Protein AF-X1QQW4-F1 (afdb_monomer)

Nearest PDB structures (foldseek):
  2z1m-assembly1_C  TM=9.384E-01  e=1.663E-09  Aquifex aeolicus VF5
  2z1m-assembly1_B  TM=9.283E-01  e=2.573E-09  Aquifex aeolicus VF5
  2z95-assembly1_B  TM=9.427E-01  e=1.301E-08  Aquifex aeolicus VF5
  2hun-assembly1_A  TM=9.140E-01  e=8.408E-09  Pyrococcus horikoshii OT3
  2hun-assembly1_B  TM=9.012E-01  e=3.313E-08  Pyrococcus horikoshii OT3

Structure (mmCIF, N/CA/C/O backbone):
data_AF-X1QQW4-F1
#
_entry.id   AF-X1QQW4-F1
#
loop_
_atom_site.group_PDB
_atom_site.id
_atom_site.type_symbol
_atom_site.label_atom_id
_atom_site.label_alt_id
_atom_site.label_comp_id
_atom_site.label_asym_id
_atom_site.label_entity_id
_atom_site.label_seq_id
_atom_site.pdbx_PDB_ins_code
_atom_site.Cartn_x
_atom_site.Cartn_y
_atom_site.Cartn_z
_atom_site.occupancy
_atom_site.B_iso_or_equiv
_atom_site.auth_seq_id
_atom_site.auth_comp_id
_atom_site.auth_asym_id
_atom_site.auth_atom_id
_atom_site.pdbx_PDB_model_num
ATOM 1 N N . PHE A 1 1 ? -6.908 -2.905 -14.003 1.00 66.56 1 PHE A N 1
ATOM 2 C CA . PHE A 1 1 ? -6.679 -4.347 -13.756 1.00 66.56 1 PHE A CA 1
ATOM 3 C C . PHE A 1 1 ? -7.678 -4.829 -12.715 1.00 66.56 1 PHE A C 1
ATOM 5 O O . PHE A 1 1 ? -8.261 -3.994 -12.039 1.00 66.56 1 PHE A O 1
ATOM 12 N N . GLY A 1 2 ? -7.897 -6.144 -12.629 1.00 76.25 2 GLY A N 1
ATOM 13 C CA . GLY A 1 2 ? -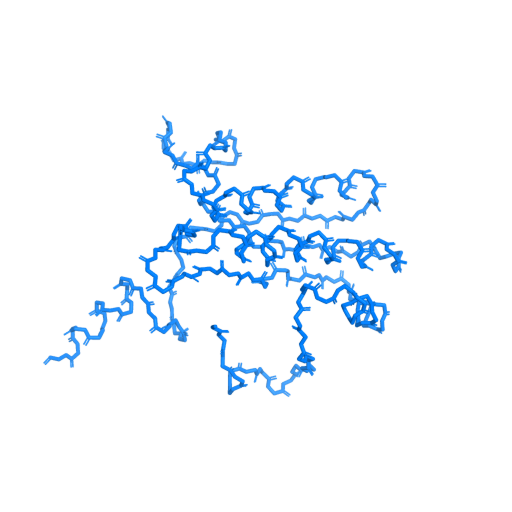9.049 -6.744 -11.946 1.00 76.25 2 GLY A CA 1
ATOM 14 C C . GLY A 1 2 ? -10.246 -6.863 -12.895 1.00 76.25 2 GLY A C 1
ATOM 15 O O . GLY A 1 2 ? -10.485 -5.973 -13.706 1.00 76.25 2 GLY A O 1
ATOM 16 N N . LYS A 1 3 ? -10.967 -7.985 -12.842 1.00 87.75 3 LYS A N 1
ATOM 17 C CA . LYS A 1 3 ? -12.238 -8.158 -13.556 1.00 87.75 3 LYS A CA 1
ATOM 18 C C . LYS A 1 3 ? -13.315 -8.516 -12.545 1.00 87.75 3 LYS A C 1
ATOM 20 O O . LYS A 1 3 ? -13.067 -9.375 -11.700 1.00 87.75 3 LYS A O 1
ATOM 25 N N . ARG A 1 4 ? -14.500 -7.916 -12.674 1.00 91.62 4 ARG A N 1
ATOM 26 C CA . ARG A 1 4 ? -15.636 -8.160 -11.771 1.00 91.62 4 ARG A CA 1
ATOM 27 C C . ARG A 1 4 ? -16.026 -9.641 -11.705 1.00 91.62 4 ARG A C 1
ATOM 29 O O . ARG A 1 4 ? -16.325 -10.139 -10.631 1.00 91.62 4 ARG A O 1
ATOM 36 N N . GLU A 1 5 ? -15.907 -10.363 -12.820 1.00 93.31 5 GLU A N 1
ATOM 37 C CA . GLU A 1 5 ? -16.151 -11.815 -12.905 1.00 93.31 5 GLU A CA 1
ATOM 38 C C . GLU A 1 5 ? -15.242 -12.668 -11.997 1.00 93.31 5 GLU A C 1
ATOM 40 O O . GLU A 1 5 ? -15.591 -13.798 -11.672 1.00 93.31 5 GLU A O 1
ATOM 45 N N . ASN A 1 6 ? -14.087 -12.141 -11.568 1.00 93.12 6 ASN A N 1
ATOM 46 C CA . ASN A 1 6 ? -13.149 -12.852 -10.694 1.00 93.12 6 ASN A CA 1
ATOM 47 C C . ASN A 1 6 ? -13.423 -12.637 -9.196 1.00 93.12 6 ASN A C 1
ATOM 49 O O . ASN A 1 6 ? -12.728 -13.238 -8.373 1.00 93.12 6 ASN A O 1
ATOM 53 N N . VAL A 1 7 ? -14.383 -11.781 -8.826 1.00 94.44 7 VAL A N 1
ATOM 54 C CA . VAL A 1 7 ? -14.757 -11.582 -7.420 1.00 94.44 7 VAL A CA 1
ATOM 55 C C . VAL A 1 7 ? -15.368 -12.877 -6.887 1.00 94.44 7 VAL A C 1
ATOM 57 O O . VAL A 1 7 ? -16.257 -13.467 -7.501 1.00 94.44 7 VAL A O 1
ATOM 60 N N . ASN A 1 8 ? -14.865 -13.356 -5.748 1.00 95.62 8 ASN A N 1
ATOM 61 C CA . ASN A 1 8 ? -15.388 -14.569 -5.131 1.00 95.62 8 ASN A CA 1
ATOM 62 C C . ASN A 1 8 ? -16.844 -14.338 -4.706 1.00 95.62 8 ASN A C 1
ATOM 64 O O . ASN A 1 8 ? -17.123 -13.369 -4.011 1.00 95.62 8 ASN A O 1
ATOM 68 N N . LYS A 1 9 ? -17.756 -15.251 -5.057 1.00 96.31 9 LYS A N 1
ATOM 69 C CA . LYS A 1 9 ? -19.184 -15.144 -4.703 1.00 96.31 9 LYS A CA 1
ATOM 70 C C . LYS A 1 9 ? -19.452 -15.093 -3.191 1.00 96.31 9 LYS A C 1
ATOM 72 O O . LYS A 1 9 ? -20.534 -14.693 -2.793 1.00 96.31 9 LYS A O 1
ATOM 77 N N . ARG A 1 10 ? -18.492 -15.523 -2.365 1.00 96.81 10 ARG A N 1
ATOM 78 C CA . ARG A 1 10 ? -18.559 -15.457 -0.895 1.00 96.81 10 ARG A CA 1
ATOM 79 C C . ARG A 1 10 ? -18.044 -14.137 -0.312 1.00 96.81 10 ARG A C 1
ATOM 81 O O . ARG A 1 10 ? -18.037 -13.999 0.903 1.00 96.81 10 ARG A O 1
ATOM 88 N N . ALA A 1 11 ? -17.524 -13.229 -1.135 1.00 96.19 11 ALA A N 1
ATOM 89 C CA . ALA A 1 11 ? -17.002 -11.949 -0.675 1.00 96.19 11 ALA A CA 1
ATOM 90 C C . ALA A 1 11 ? -18.070 -10.860 -0.798 1.00 96.19 11 ALA A C 1
ATOM 92 O O . ALA A 1 11 ? -18.692 -10.720 -1.852 1.00 96.19 11 ALA A O 1
ATOM 93 N N . ASP A 1 12 ? -18.202 -10.042 0.243 1.00 95.69 12 ASP A N 1
ATOM 94 C CA . ASP A 1 12 ? -18.932 -8.784 0.149 1.00 95.69 12 ASP A CA 1
ATOM 95 C C . ASP A 1 12 ? -18.111 -7.797 -0.683 1.00 95.69 12 ASP A C 1
ATOM 97 O O . ASP A 1 12 ? -16.973 -7.458 -0.348 1.00 95.69 12 ASP A O 1
ATOM 101 N N . PHE A 1 13 ? -18.675 -7.357 -1.806 1.00 95.88 13 PHE A N 1
ATOM 102 C CA . PHE A 1 13 ? -17.992 -6.468 -2.737 1.00 95.88 13 PHE A CA 1
ATOM 103 C C . PHE A 1 13 ? -18.432 -5.020 -2.540 1.00 95.88 13 PHE A C 1
ATOM 105 O O . PHE A 1 13 ? -19.620 -4.704 -2.604 1.00 95.88 13 PHE A O 1
ATOM 112 N N . VAL A 1 14 ? -17.454 -4.133 -2.367 1.00 95.62 14 VAL A N 1
ATOM 113 C CA . VAL A 1 14 ? -17.655 -2.684 -2.331 1.00 95.62 14 VAL A CA 1
ATOM 114 C C . VAL A 1 14 ? -16.812 -2.061 -3.436 1.00 95.62 14 VAL A C 1
ATOM 116 O O . VAL A 1 14 ? -15.589 -2.181 -3.433 1.00 95.62 14 VAL A O 1
ATOM 119 N N . GLU A 1 15 ? -17.471 -1.407 -4.389 1.00 95.69 15 GLU A N 1
ATOM 120 C CA . GLU A 1 15 ? -16.804 -0.668 -5.460 1.00 95.69 15 GLU A CA 1
ATOM 121 C C . GLU A 1 15 ? -16.395 0.716 -4.948 1.00 95.69 15 GLU A C 1
ATOM 123 O O . GLU A 1 15 ? -17.244 1.533 -4.596 1.00 95.69 15 GLU A O 1
ATOM 128 N N . LEU A 1 16 ? -15.086 0.952 -4.852 1.00 95.50 16 LEU A N 1
ATOM 129 C CA . LEU A 1 16 ? -14.520 2.151 -4.243 1.00 95.50 16 LEU A CA 1
ATOM 130 C C . LEU A 1 16 ? -13.121 2.439 -4.807 1.00 95.50 16 LEU A C 1
ATOM 132 O O . LEU A 1 16 ? -12.319 1.522 -4.987 1.00 95.50 16 LEU A O 1
ATOM 136 N N . ASP A 1 17 ? -12.809 3.720 -5.011 1.00 95.88 17 ASP A N 1
ATOM 137 C CA 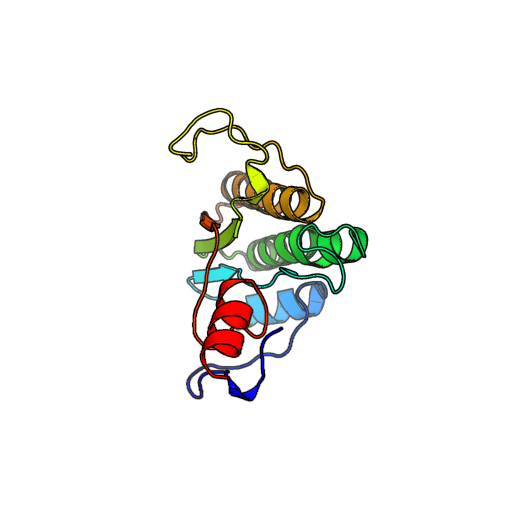. ASP A 1 17 ? -11.446 4.202 -5.258 1.00 95.88 17 ASP A CA 1
ATOM 138 C C . ASP A 1 17 ? -10.786 4.615 -3.930 1.00 95.88 17 ASP A C 1
ATOM 140 O O . ASP A 1 17 ? -11.321 5.450 -3.199 1.00 95.88 17 ASP A O 1
ATOM 144 N N . ILE A 1 18 ? -9.604 4.068 -3.629 1.00 96.69 18 ILE A N 1
ATOM 145 C CA . ILE A 1 18 ? -8.829 4.372 -2.411 1.00 96.69 18 ILE A CA 1
ATOM 146 C C . ILE A 1 18 ? -8.372 5.838 -2.327 1.00 96.69 18 ILE A C 1
ATOM 148 O O . ILE A 1 18 ? -8.001 6.313 -1.253 1.00 96.69 18 ILE A O 1
ATOM 152 N N . LYS A 1 19 ? -8.423 6.587 -3.435 1.00 96.50 19 LYS A N 1
ATOM 153 C CA . LYS A 1 19 ? -8.201 8.040 -3.439 1.00 96.50 19 LYS A CA 1
ATOM 154 C C . LYS A 1 19 ? -9.360 8.811 -2.802 1.00 96.50 19 LYS A C 1
ATOM 156 O O . LYS A 1 19 ? -9.149 9.915 -2.306 1.00 96.50 19 LYS A O 1
ATOM 161 N N . ASN A 1 20 ? -10.573 8.253 -2.792 1.00 97.75 20 ASN A N 1
ATOM 162 C CA . ASN A 1 20 ? -11.728 8.877 -2.155 1.00 97.75 20 ASN A CA 1
ATOM 163 C C . ASN A 1 20 ? -11.718 8.594 -0.648 1.00 97.75 20 ASN A C 1
ATOM 165 O O . ASN A 1 20 ? -12.321 7.631 -0.170 1.00 97.75 20 ASN A O 1
ATOM 169 N N . TYR A 1 21 ? -11.035 9.464 0.096 1.00 98.12 21 TYR A N 1
ATOM 170 C CA . TYR A 1 21 ? -10.879 9.327 1.541 1.00 98.12 21 TYR A CA 1
ATOM 171 C C . TYR A 1 21 ? -12.215 9.239 2.292 1.00 98.12 21 TYR A C 1
ATOM 173 O O . TYR A 1 21 ? -12.380 8.367 3.140 1.00 98.12 21 TYR A O 1
ATOM 181 N N . GLY A 1 22 ? -13.189 10.095 1.964 1.00 98.00 22 GLY A N 1
ATOM 182 C CA . GLY A 1 22 ? -14.477 10.124 2.664 1.00 98.00 22 GLY A CA 1
ATOM 183 C C . GLY A 1 22 ? -15.245 8.809 2.526 1.00 98.00 22 GLY A C 1
ATOM 184 O O . GLY A 1 22 ? -15.720 8.250 3.515 1.00 98.00 22 GLY A O 1
ATOM 185 N N . ALA A 1 23 ? -15.312 8.267 1.309 1.00 97.56 23 ALA A N 1
ATOM 186 C CA . ALA A 1 23 ? -15.971 6.989 1.073 1.00 97.56 23 ALA A CA 1
ATOM 187 C C . ALA A 1 23 ? -15.185 5.809 1.682 1.00 97.56 23 ALA A C 1
ATOM 189 O O . ALA A 1 23 ? -15.794 4.909 2.264 1.00 97.56 23 ALA A O 1
ATOM 190 N N . LEU A 1 24 ? -13.848 5.843 1.637 1.00 97.94 24 LEU A N 1
ATOM 191 C CA . LEU A 1 24 ? -12.998 4.843 2.289 1.00 97.94 24 LEU A CA 1
ATOM 192 C C . LEU A 1 24 ? -13.177 4.828 3.808 1.00 97.94 24 LEU A C 1
ATOM 194 O O . LEU A 1 24 ? -13.391 3.762 4.379 1.00 97.94 24 LEU A O 1
ATOM 198 N N . LYS A 1 25 ? -13.161 5.998 4.450 1.00 98.00 25 LYS A N 1
ATOM 199 C CA . LYS A 1 25 ? -13.392 6.158 5.889 1.00 98.00 25 LYS A CA 1
ATOM 200 C C . LYS A 1 25 ? -14.722 5.543 6.320 1.00 98.00 25 LYS A C 1
ATOM 202 O O . LYS A 1 25 ? -14.756 4.774 7.280 1.00 98.00 25 LYS A O 1
ATOM 207 N N . ASN A 1 26 ? -15.794 5.806 5.573 1.00 97.81 26 ASN A N 1
ATOM 208 C CA . ASN A 1 26 ? -17.112 5.232 5.851 1.00 97.81 26 ASN A CA 1
ATOM 209 C C . ASN A 1 26 ? -17.102 3.699 5.770 1.00 97.81 26 ASN A C 1
ATOM 211 O O . ASN A 1 26 ? -17.665 3.025 6.634 1.00 97.81 26 ASN A O 1
ATOM 215 N N . VAL A 1 27 ? -16.444 3.131 4.755 1.00 97.56 27 VAL A N 1
ATOM 216 C CA . VAL A 1 27 ? -16.346 1.674 4.590 1.00 97.56 27 VAL A CA 1
ATOM 217 C C . VAL A 1 27 ? -15.507 1.048 5.701 1.00 97.56 27 VAL A C 1
ATOM 219 O O . VAL A 1 27 ? -15.949 0.068 6.296 1.00 97.56 27 VAL A O 1
ATOM 222 N N . VAL A 1 28 ? -14.337 1.612 6.008 1.00 97.81 28 VAL A N 1
ATOM 223 C CA . VAL A 1 28 ? -13.434 1.107 7.054 1.00 97.81 28 VAL A CA 1
ATOM 224 C C . VAL A 1 28 ? -14.116 1.127 8.420 1.00 97.81 28 VAL A C 1
ATOM 226 O O . VAL A 1 28 ? -14.097 0.112 9.113 1.00 97.81 28 VAL A O 1
ATOM 229 N N . SER A 1 29 ? -14.782 2.229 8.775 1.00 96.88 29 SER A N 1
ATOM 230 C CA . SER A 1 29 ? -15.520 2.347 10.039 1.00 96.88 29 SER A CA 1
ATOM 231 C C . SER A 1 29 ? -16.678 1.348 10.127 1.00 96.88 29 SER A C 1
ATOM 233 O O . SER A 1 29 ? -16.823 0.665 11.138 1.00 96.88 29 SER A O 1
ATOM 235 N N . ARG A 1 30 ? -17.462 1.196 9.049 1.00 97.38 30 ARG A N 1
ATOM 236 C CA . ARG A 1 30 ? -18.594 0.257 9.006 1.00 97.38 30 ARG A CA 1
ATOM 237 C C . ARG A 1 30 ? -18.155 -1.206 9.084 1.00 97.38 30 ARG A C 1
ATOM 239 O O . ARG A 1 30 ? -18.813 -1.999 9.745 1.00 97.38 30 ARG A O 1
ATOM 246 N N . VAL A 1 31 ? -17.100 -1.577 8.357 1.00 97.25 31 VAL A N 1
ATOM 247 C CA . VAL A 1 31 ? -16.630 -2.970 8.274 1.00 97.25 31 VAL A CA 1
ATOM 248 C C . VAL A 1 31 ? -15.829 -3.361 9.515 1.00 97.25 31 VAL A C 1
ATOM 250 O O . VAL A 1 31 ? -15.902 -4.514 9.928 1.00 97.25 31 VAL A O 1
ATOM 253 N N . SER A 1 32 ? -15.075 -2.424 10.105 1.00 96.81 32 SER A N 1
ATOM 254 C CA . SER A 1 32 ? -14.206 -2.655 11.268 1.00 96.81 32 SER A CA 1
ATOM 255 C C . SER A 1 32 ? -13.363 -3.942 11.133 1.00 96.81 32 SER A C 1
ATOM 257 O O . SER A 1 32 ? -13.481 -4.880 11.930 1.00 96.81 32 SER A O 1
ATOM 259 N N . PRO A 1 33 ? -12.557 -4.064 10.057 1.00 96.94 33 PRO A N 1
ATOM 260 C CA . PRO A 1 33 ? -11.877 -5.315 9.733 1.00 96.94 33 PRO A CA 1
ATOM 261 C C . PRO A 1 33 ? -10.842 -5.676 10.799 1.00 96.94 33 PRO A C 1
ATOM 263 O O . PRO A 1 33 ? -10.133 -4.805 11.281 1.00 96.94 33 PRO A O 1
ATOM 266 N N . LYS A 1 34 ? -10.665 -6.965 11.114 1.00 97.12 34 LYS A N 1
ATOM 267 C CA . LYS A 1 34 ? -9.587 -7.427 12.019 1.00 97.12 34 LYS A CA 1
ATOM 268 C C . LYS A 1 34 ? -8.202 -7.427 11.360 1.00 97.12 34 LYS A C 1
ATOM 270 O O . LYS A 1 34 ? -7.191 -7.263 12.038 1.00 97.12 34 LYS A O 1
ATOM 275 N N . VAL A 1 35 ? -8.165 -7.620 10.042 1.00 98.19 35 VAL A N 1
ATOM 276 C CA . VAL A 1 35 ? -6.955 -7.646 9.210 1.00 98.19 35 VAL A CA 1
ATOM 277 C C . VAL A 1 35 ? -7.261 -6.932 7.898 1.00 98.19 35 VAL A C 1
ATOM 279 O O . VAL A 1 35 ? -8.341 -7.114 7.336 1.00 98.19 35 VAL A O 1
ATOM 282 N N . VAL A 1 36 ? -6.311 -6.147 7.399 1.00 98.38 36 VAL A N 1
ATOM 283 C CA . VAL A 1 36 ? -6.417 -5.420 6.131 1.00 98.38 36 VAL A CA 1
ATOM 284 C C . VAL A 1 36 ? -5.335 -5.912 5.179 1.00 98.38 36 VAL A C 1
ATOM 286 O O . VAL A 1 36 ? -4.150 -5.743 5.440 1.00 98.38 36 VAL A O 1
ATOM 289 N N . TYR A 1 37 ? -5.733 -6.489 4.047 1.00 98.44 37 TYR A N 1
ATOM 290 C CA . TYR A 1 37 ? -4.817 -6.798 2.947 1.00 98.44 37 TYR A CA 1
ATOM 291 C C . TYR A 1 37 ? -4.820 -5.631 1.961 1.00 98.44 37 TYR A C 1
ATOM 293 O O . TYR A 1 37 ? -5.715 -5.518 1.121 1.00 98.44 37 TYR A O 1
ATOM 301 N N . HIS A 1 38 ? -3.830 -4.744 2.064 1.00 97.94 38 HIS A N 1
ATOM 302 C CA . HIS A 1 38 ? -3.727 -3.573 1.195 1.00 97.94 38 HIS A CA 1
ATOM 303 C C . HIS A 1 38 ? -2.984 -3.923 -0.098 1.00 97.94 38 HIS A C 1
ATOM 305 O O . HIS A 1 38 ? -1.754 -3.859 -0.182 1.00 97.94 38 HIS A O 1
ATOM 311 N N . LEU A 1 39 ? -3.764 -4.354 -1.095 1.00 95.81 39 LEU A N 1
ATOM 312 C CA . LEU A 1 39 ? -3.291 -4.782 -2.420 1.00 95.81 39 LEU A CA 1
ATOM 313 C C . LEU A 1 39 ? -3.615 -3.771 -3.531 1.00 95.81 39 LEU A C 1
ATOM 315 O O . LEU A 1 39 ? -3.170 -3.940 -4.667 1.00 95.81 39 LEU A O 1
ATOM 319 N N . ALA A 1 40 ? -4.424 -2.752 -3.230 1.00 94.62 40 ALA A N 1
ATOM 320 C CA . ALA A 1 40 ? -4.854 -1.764 -4.208 1.00 94.62 40 ALA A CA 1
ATOM 321 C C . ALA A 1 40 ? -3.671 -0.866 -4.592 1.00 94.62 40 ALA A C 1
ATOM 323 O O . ALA A 1 40 ? -3.098 -0.170 -3.758 1.00 94.62 40 ALA A O 1
ATOM 324 N N . ALA A 1 41 ? -3.285 -0.926 -5.863 1.00 91.44 41 ALA A N 1
ATOM 325 C CA . ALA A 1 41 ? -2.159 -0.192 -6.409 1.00 91.44 41 ALA A CA 1
ATOM 326 C C . ALA A 1 41 ? -2.298 -0.077 -7.926 1.00 91.44 41 ALA A C 1
ATOM 328 O O . ALA A 1 41 ? -2.895 -0.945 -8.574 1.00 91.44 41 ALA A O 1
ATOM 329 N N . ASN A 1 42 ? -1.666 0.937 -8.505 1.00 87.69 42 ASN A N 1
ATOM 330 C CA . ASN A 1 42 ? -1.316 0.896 -9.906 1.00 87.69 42 ASN A CA 1
ATOM 331 C C . ASN A 1 42 ? 0.021 0.166 -10.078 1.00 87.69 42 ASN A C 1
ATOM 333 O O . ASN A 1 42 ? 1.083 0.704 -9.773 1.00 87.69 42 ASN A O 1
ATOM 337 N N . ALA A 1 43 ? -0.048 -1.088 -10.529 1.00 73.94 43 ALA A N 1
ATOM 338 C CA . ALA A 1 43 ? 1.117 -1.936 -10.805 1.00 73.94 43 ALA A CA 1
ATOM 339 C C . ALA A 1 43 ? 1.574 -1.871 -12.279 1.00 73.94 43 ALA A C 1
ATOM 341 O O . ALA A 1 43 ? 2.494 -2.578 -12.691 1.00 73.94 43 ALA A O 1
ATOM 342 N N . THR A 1 44 ? 0.907 -1.057 -13.100 1.00 63.75 44 THR A N 1
ATOM 343 C CA . THR A 1 44 ? 1.036 -1.069 -14.561 1.00 63.75 44 THR A CA 1
ATOM 344 C C . THR A 1 44 ? 0.820 0.305 -15.147 1.00 63.75 44 THR A C 1
ATOM 346 O O . THR A 1 44 ? -0.198 0.931 -14.884 1.00 63.75 44 THR A O 1
ATOM 349 N N . THR A 1 45 ? 1.640 0.678 -16.120 1.00 51.34 45 THR A N 1
ATOM 350 C CA . THR A 1 45 ? 1.244 1.720 -17.065 1.00 51.34 45 THR A CA 1
ATOM 351 C C . THR A 1 45 ? 1.227 1.184 -18.490 1.00 51.34 45 THR A C 1
ATOM 353 O O . THR A 1 45 ? 1.797 0.128 -18.811 1.00 51.34 45 THR A O 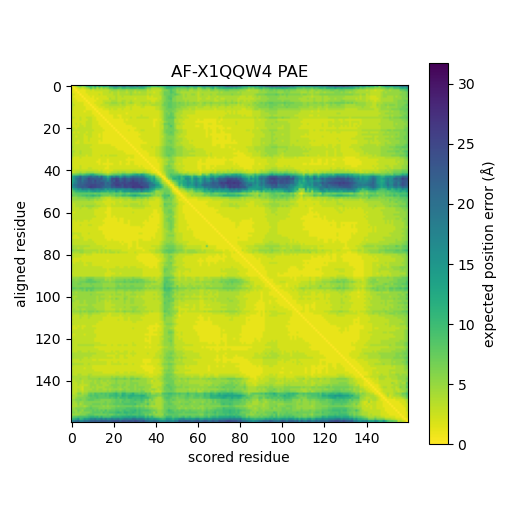1
ATOM 356 N N . LYS A 1 46 ? 0.490 1.875 -19.355 1.00 50.09 46 LYS A N 1
ATOM 357 C CA . LYS A 1 46 ? 0.368 1.537 -20.770 1.00 50.09 46 LYS A CA 1
ATOM 358 C C . LYS A 1 46 ? 1.665 1.723 -21.566 1.00 50.09 46 LYS A C 1
ATOM 360 O O . LYS A 1 46 ? 1.722 1.156 -22.642 1.00 50.09 46 LYS A O 1
ATOM 365 N N . GLU A 1 47 ? 2.734 2.306 -21.022 1.00 49.94 47 GLU A N 1
ATOM 366 C CA . GLU A 1 47 ? 4.014 2.408 -21.750 1.00 49.94 47 GLU A CA 1
ATOM 367 C C . GLU A 1 47 ? 5.276 2.080 -20.930 1.00 49.94 47 GLU A C 1
ATOM 369 O O . GLU A 1 47 ? 6.308 1.778 -21.519 1.00 49.94 47 GLU A O 1
ATOM 374 N N . SER A 1 48 ? 5.241 2.028 -19.591 1.00 51.31 48 SER A N 1
ATOM 375 C CA . SER A 1 48 ? 6.407 1.579 -18.809 1.00 51.31 48 SER A CA 1
ATOM 376 C C . SER A 1 48 ? 6.025 0.942 -17.470 1.00 51.31 48 SER A C 1
ATOM 378 O O . SER A 1 48 ? 5.294 1.506 -16.659 1.00 51.31 48 SER A O 1
ATOM 380 N N . ALA A 1 49 ? 6.575 -0.233 -17.163 1.00 58.41 49 ALA A N 1
ATOM 381 C CA . ALA A 1 49 ? 6.401 -0.898 -15.861 1.00 58.41 49 ALA A CA 1
ATOM 382 C C . ALA A 1 49 ? 7.020 -0.123 -14.668 1.00 58.41 49 ALA A C 1
ATOM 384 O O . ALA A 1 49 ? 7.123 -0.652 -13.568 1.00 58.41 49 ALA A O 1
ATOM 385 N N . MET A 1 50 ? 7.441 1.121 -14.900 1.00 62.91 50 MET A N 1
ATOM 386 C CA . MET A 1 50 ? 8.232 1.955 -14.003 1.00 62.91 50 MET A CA 1
ATOM 387 C C . MET A 1 50 ? 7.480 3.223 -13.558 1.00 62.91 50 MET A C 1
ATOM 389 O O . MET A 1 50 ? 7.972 3.943 -12.697 1.00 62.91 50 MET A O 1
ATOM 393 N N . GLY A 1 51 ? 6.288 3.497 -14.097 1.00 65.38 51 GLY A N 1
ATOM 394 C CA . GLY A 1 51 ? 5.490 4.664 -13.696 1.00 65.38 51 GLY A CA 1
ATOM 395 C C . GLY A 1 51 ? 5.909 5.984 -14.346 1.00 65.38 51 GLY A C 1
ATOM 396 O O . GLY A 1 51 ? 5.576 7.051 -13.847 1.00 65.38 51 GLY A O 1
ATOM 397 N N . TRP A 1 52 ? 6.644 5.937 -15.461 1.00 80.06 52 TRP A N 1
ATOM 398 C CA . TRP A 1 52 ? 7.110 7.148 -16.152 1.00 80.06 52 TRP A CA 1
ATOM 399 C C . TRP A 1 52 ? 6.049 7.821 -17.020 1.00 80.06 52 TRP A C 1
ATOM 401 O O . TRP A 1 52 ? 6.168 9.010 -17.290 1.00 80.06 52 TRP A O 1
ATOM 411 N N . SER A 1 53 ? 5.025 7.090 -17.470 1.00 81.50 53 SER A N 1
ATOM 412 C CA . SER A 1 53 ? 4.000 7.669 -18.350 1.00 81.50 53 SER A CA 1
ATOM 413 C C . SER A 1 53 ? 3.055 8.612 -17.602 1.00 81.50 53 SER A C 1
ATOM 415 O O . SER A 1 53 ? 2.541 9.550 -18.195 1.00 81.50 53 SER A O 1
ATOM 417 N N . ASP A 1 54 ? 2.800 8.340 -16.317 1.00 85.50 54 ASP A N 1
ATOM 418 C CA . ASP A 1 54 ? 1.934 9.151 -15.454 1.00 85.50 54 ASP A CA 1
ATOM 419 C C . ASP A 1 54 ? 2.335 8.991 -13.969 1.00 85.50 54 ASP A C 1
ATOM 421 O O . ASP A 1 54 ? 1.655 8.316 -13.188 1.00 85.50 54 ASP A O 1
ATOM 425 N N . PRO A 1 55 ? 3.479 9.574 -13.562 1.00 87.50 55 PRO A N 1
ATOM 426 C CA . PRO A 1 55 ? 3.998 9.433 -12.202 1.00 87.50 55 PRO A CA 1
ATOM 427 C C . PRO A 1 55 ? 3.089 10.073 -11.145 1.00 87.50 55 PRO A C 1
ATOM 429 O O . PRO A 1 55 ? 3.094 9.646 -9.990 1.00 87.50 55 PRO A O 1
ATOM 432 N N . VAL A 1 56 ? 2.297 11.085 -11.519 1.00 90.81 56 VAL A N 1
ATOM 433 C CA . VAL A 1 56 ? 1.368 11.763 -10.604 1.00 90.81 56 VAL A CA 1
ATOM 434 C C . VAL A 1 56 ? 0.226 10.828 -10.230 1.00 90.81 56 VAL A C 1
ATOM 436 O O . VAL A 1 56 ? -0.067 10.669 -9.045 1.00 90.81 56 VAL A O 1
ATOM 439 N N . SER A 1 57 ? -0.394 10.178 -11.215 1.00 88.12 57 SER A N 1
ATOM 440 C CA . SER A 1 57 ? -1.466 9.211 -10.968 1.00 88.12 57 SER A CA 1
ATOM 441 C C . SER A 1 57 ? -0.970 8.007 -10.166 1.00 88.12 57 SER A C 1
ATOM 443 O O . SER A 1 57 ? -1.620 7.597 -9.199 1.00 88.12 57 SER A O 1
ATOM 445 N N . ASP A 1 58 ? 0.230 7.502 -10.473 1.00 87.62 58 ASP A N 1
ATOM 446 C CA . ASP A 1 58 ? 0.863 6.434 -9.693 1.00 87.62 58 ASP A CA 1
ATOM 447 C C . ASP A 1 58 ? 1.086 6.850 -8.238 1.00 87.62 58 ASP A C 1
ATOM 449 O O . ASP A 1 58 ? 0.766 6.089 -7.323 1.00 87.62 58 ASP A O 1
ATOM 453 N N . TYR A 1 59 ? 1.572 8.069 -8.000 1.00 92.19 59 TYR A N 1
ATOM 454 C CA . TYR A 1 59 ? 1.749 8.593 -6.649 1.00 92.19 59 TYR A CA 1
ATOM 455 C C . TYR A 1 59 ? 0.410 8.754 -5.915 1.00 92.19 59 TYR A C 1
ATOM 457 O O . TYR A 1 59 ? 0.280 8.341 -4.761 1.00 92.19 59 TYR A O 1
ATOM 465 N N . GLN A 1 60 ? -0.615 9.294 -6.580 1.00 94.56 60 GLN A N 1
ATOM 466 C CA . GLN A 1 60 ? -1.954 9.438 -6.002 1.00 94.56 60 GLN A CA 1
ATOM 467 C C . GLN A 1 60 ? -2.554 8.089 -5.589 1.00 94.56 60 GLN A C 1
ATOM 469 O O . GLN A 1 60 ? -3.162 7.978 -4.528 1.00 94.56 60 GLN A O 1
ATOM 474 N N . ILE A 1 61 ? -2.388 7.047 -6.401 1.00 94.50 61 ILE A N 1
ATOM 475 C CA . ILE A 1 61 ? -2.948 5.728 -6.094 1.00 94.50 61 ILE A CA 1
ATOM 476 C C . ILE A 1 61 ? -2.093 5.015 -5.041 1.00 94.50 61 ILE A C 1
ATOM 478 O O . ILE A 1 61 ? -2.606 4.576 -4.016 1.00 94.50 61 ILE A O 1
ATOM 482 N N . ASN A 1 62 ? -0.787 4.901 -5.274 1.00 95.38 62 ASN A N 1
ATOM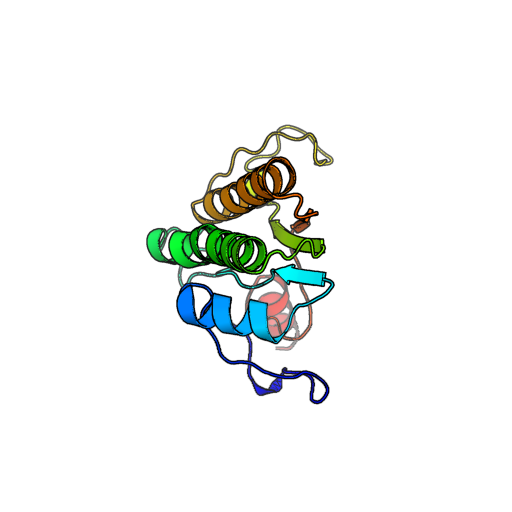 483 C CA . ASN A 1 62 ? 0.079 4.040 -4.471 1.00 95.38 62 ASN A CA 1
ATOM 484 C C . ASN A 1 62 ? 0.539 4.700 -3.172 1.00 95.38 62 ASN A C 1
ATOM 486 O O . ASN A 1 62 ? 0.610 4.016 -2.156 1.00 95.38 62 ASN A O 1
ATOM 490 N N . ALA A 1 63 ? 0.860 5.996 -3.181 1.00 95.94 63 ALA A N 1
ATOM 491 C CA . ALA A 1 63 ? 1.317 6.698 -1.984 1.00 95.94 63 ALA A CA 1
ATOM 492 C C . ALA A 1 63 ? 0.130 7.309 -1.229 1.00 95.94 63 ALA A C 1
ATOM 494 O O . ALA A 1 63 ? -0.142 6.907 -0.097 1.00 95.94 63 ALA A O 1
ATOM 495 N N . ILE A 1 64 ? -0.628 8.208 -1.869 1.00 97.81 64 ILE A N 1
ATOM 496 C CA . ILE A 1 64 ? -1.768 8.875 -1.216 1.00 97.81 64 ILE A CA 1
ATOM 497 C C . ILE A 1 64 ? -2.879 7.876 -0.884 1.00 97.81 64 ILE A C 1
ATOM 499 O O . ILE A 1 64 ? -3.384 7.887 0.231 1.00 97.81 64 ILE A O 1
ATOM 503 N N . GLY A 1 65 ? -3.217 6.950 -1.785 1.00 98.12 65 GLY A N 1
ATOM 504 C CA . GLY A 1 65 ? -4.199 5.904 -1.491 1.00 98.12 65 GLY A CA 1
ATOM 505 C C . GLY A 1 65 ? -3.792 4.996 -0.323 1.00 98.12 65 GLY A C 1
ATOM 506 O O . GLY A 1 65 ? -4.639 4.624 0.485 1.00 98.12 65 GLY A O 1
ATOM 507 N N . THR A 1 66 ? -2.498 4.691 -0.165 1.00 98.25 66 THR A N 1
ATOM 508 C CA . THR A 1 66 ? -1.994 3.957 1.013 1.00 98.25 66 THR A CA 1
ATOM 509 C C . THR A 1 66 ? -2.114 4.780 2.290 1.00 98.25 66 THR A C 1
ATOM 511 O O . THR A 1 66 ? -2.571 4.262 3.310 1.00 98.25 66 THR A O 1
ATOM 514 N N . LEU A 1 67 ? -1.750 6.063 2.236 1.00 98.38 67 LEU A N 1
ATOM 515 C CA . LEU A 1 67 ? -1.918 6.979 3.360 1.00 98.38 67 LEU A CA 1
ATOM 516 C C . LEU A 1 67 ? -3.396 7.091 3.766 1.00 98.38 67 LEU A C 1
ATOM 518 O O . LEU A 1 67 ? -3.704 6.994 4.948 1.00 98.38 67 LEU A O 1
ATOM 522 N N . ASN A 1 68 ? -4.312 7.190 2.801 1.00 98.62 68 ASN A N 1
ATOM 523 C CA . ASN A 1 68 ? -5.753 7.237 3.045 1.00 98.62 68 ASN A CA 1
ATOM 524 C C . ASN A 1 68 ? -6.264 6.000 3.797 1.00 98.62 68 ASN A C 1
ATOM 526 O O . ASN A 1 68 ? -7.106 6.143 4.680 1.00 98.62 68 ASN A O 1
ATOM 530 N N . VAL A 1 69 ? -5.769 4.797 3.476 1.00 98.38 69 VAL A N 1
ATOM 531 C CA . VAL A 1 69 ? -6.134 3.564 4.201 1.00 98.38 69 VAL A CA 1
ATOM 532 C C . VAL A 1 69 ? -5.704 3.654 5.664 1.00 98.38 69 VAL A C 1
ATOM 534 O O . VAL A 1 69 ? -6.516 3.405 6.553 1.00 98.38 69 VAL A O 1
ATOM 537 N N . LEU A 1 70 ? -4.457 4.052 5.921 1.00 98.56 70 LEU A N 1
ATOM 538 C CA . LEU A 1 70 ? -3.924 4.182 7.280 1.00 98.56 70 LEU A CA 1
ATOM 539 C C . LEU A 1 70 ? -4.636 5.279 8.079 1.00 98.56 70 LEU A C 1
ATOM 541 O O . LEU A 1 70 ? -5.016 5.046 9.225 1.00 98.56 70 LEU A O 1
ATOM 545 N N . MET A 1 71 ? -4.886 6.433 7.457 1.00 98.50 71 MET A N 1
ATOM 546 C CA . MET A 1 71 ? -5.672 7.520 8.045 1.00 9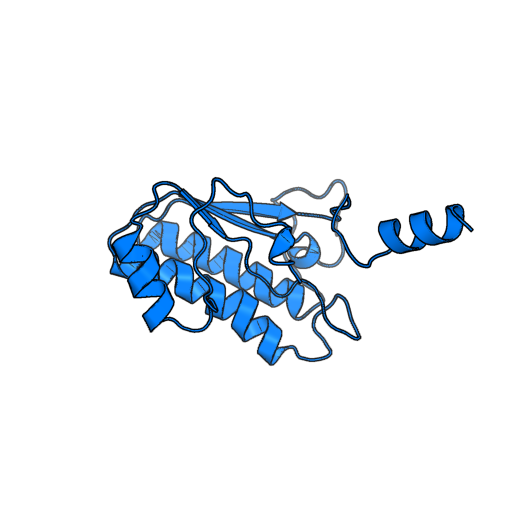8.50 71 MET A CA 1
ATOM 547 C C . MET A 1 71 ? -7.090 7.065 8.387 1.00 98.50 71 MET A C 1
ATOM 549 O O . MET A 1 71 ? -7.548 7.289 9.499 1.00 98.50 71 MET A O 1
ATOM 553 N N . ALA A 1 72 ? -7.771 6.366 7.474 1.00 98.38 72 ALA A N 1
ATOM 554 C CA . ALA A 1 72 ? -9.130 5.884 7.702 1.00 98.38 72 ALA A CA 1
ATOM 555 C C . ALA A 1 72 ? -9.198 4.884 8.866 1.00 98.38 72 ALA A C 1
ATOM 557 O O . ALA A 1 72 ? -10.158 4.895 9.635 1.00 98.38 72 ALA A O 1
ATOM 558 N N . MET A 1 73 ? -8.181 4.028 9.006 1.00 98.38 73 MET A N 1
ATOM 559 C CA . MET A 1 73 ? -8.061 3.115 10.143 1.00 98.38 73 MET A CA 1
ATOM 560 C C . MET A 1 73 ? -7.806 3.868 11.452 1.00 98.38 73 MET A C 1
ATOM 562 O O . MET A 1 73 ? -8.483 3.593 12.441 1.00 98.38 73 MET A O 1
ATOM 566 N N . ALA A 1 74 ? -6.880 4.831 11.449 1.00 98.00 74 ALA A N 1
ATOM 567 C CA . ALA A 1 74 ? -6.563 5.649 12.617 1.00 98.00 74 ALA A CA 1
ATOM 568 C C . ALA A 1 74 ? -7.776 6.473 13.087 1.00 98.00 74 ALA A C 1
ATOM 570 O O . ALA A 1 74 ? -8.120 6.430 14.266 1.00 98.00 74 ALA A O 1
ATOM 571 N N . ASP A 1 75 ? -8.481 7.132 12.164 1.00 97.81 75 ASP A N 1
ATOM 572 C CA . ASP A 1 75 ? -9.709 7.894 12.429 1.00 97.81 75 ASP A CA 1
ATOM 573 C C . ASP A 1 75 ? -10.824 7.026 13.026 1.00 97.81 75 ASP A C 1
ATOM 575 O O . ASP A 1 75 ? -11.638 7.505 13.813 1.00 97.81 75 ASP A O 1
ATOM 579 N N . ALA A 1 76 ? -10.883 5.751 12.637 1.00 97.44 76 ALA A N 1
ATOM 580 C CA . ALA A 1 76 ? -11.835 4.782 13.169 1.00 97.44 76 ALA A CA 1
ATOM 581 C C . ALA A 1 76 ? -11.357 4.120 14.478 1.00 97.44 76 ALA A C 1
ATOM 583 O O . ALA A 1 76 ? -12.048 3.247 15.003 1.00 97.44 76 ALA A O 1
ATOM 584 N N . GLY A 1 77 ? -10.184 4.495 15.002 1.00 97.12 77 GLY A N 1
ATOM 585 C CA . GLY A 1 77 ? -9.592 3.900 16.203 1.00 97.12 77 GLY A CA 1
ATOM 586 C C . GLY A 1 77 ? -9.169 2.437 16.029 1.00 97.12 77 GLY A C 1
ATOM 587 O O . GLY A 1 77 ? -9.029 1.711 17.015 1.00 97.12 77 GLY A O 1
ATOM 588 N N . LEU A 1 78 ? -8.986 1.978 14.787 1.00 97.62 78 LEU A N 1
ATOM 589 C CA . LEU A 1 78 ? -8.671 0.588 14.478 1.00 97.62 78 LEU A CA 1
ATOM 590 C C . LEU A 1 78 ? -7.171 0.319 14.588 1.00 97.62 78 LEU A C 1
ATOM 592 O O . LEU A 1 78 ? -6.354 0.993 13.968 1.00 97.62 78 LEU A O 1
ATOM 596 N N . LYS A 1 79 ? -6.823 -0.751 15.307 1.00 96.94 79 LYS A N 1
ATOM 597 C CA . LYS A 1 79 ? -5.452 -1.286 15.423 1.00 96.94 79 LYS A CA 1
ATOM 598 C C . LYS A 1 79 ? -5.294 -2.620 14.693 1.00 96.94 79 LYS A C 1
ATOM 600 O O . LYS A 1 79 ? -4.577 -3.514 15.133 1.00 96.94 79 LYS A O 1
ATOM 605 N N . SER A 1 80 ? -6.036 -2.776 13.605 1.00 96.88 80 SER A N 1
ATOM 606 C CA . SER A 1 80 ? -6.061 -3.986 12.787 1.00 96.88 80 SER A CA 1
ATOM 607 C C . SER A 1 80 ? -4.721 -4.206 12.096 1.00 96.88 80 SER A C 1
ATOM 609 O O . SER A 1 80 ? -4.071 -3.248 11.682 1.00 96.88 80 SER A O 1
ATOM 611 N N . HIS A 1 81 ? -4.322 -5.467 11.929 1.00 98.31 81 HIS A N 1
ATOM 612 C CA . HIS A 1 81 ? -3.057 -5.789 11.266 1.00 98.31 81 HIS A CA 1
ATOM 613 C C . HIS A 1 81 ? -3.145 -5.523 9.768 1.00 98.31 81 HIS A C 1
ATOM 615 O O . HIS A 1 81 ? -4.032 -6.048 9.094 1.00 98.31 81 HIS A O 1
ATOM 621 N N . VAL A 1 82 ? -2.210 -4.740 9.236 1.00 98.62 82 VAL A N 1
ATOM 622 C CA . VAL A 1 82 ? -2.124 -4.425 7.809 1.00 98.62 82 VAL A CA 1
ATOM 623 C C . VAL A 1 82 ? -1.071 -5.301 7.139 1.00 98.62 82 VAL A C 1
ATOM 625 O O . VAL A 1 82 ? 0.099 -5.282 7.506 1.00 98.62 82 VAL A O 1
ATOM 628 N N . ILE A 1 83 ? -1.467 -6.059 6.123 1.00 98.69 83 ILE A N 1
ATOM 629 C CA . ILE A 1 83 ? -0.549 -6.737 5.207 1.00 98.69 83 ILE A CA 1
ATOM 630 C C . ILE A 1 83 ? -0.428 -5.866 3.959 1.00 98.69 83 ILE A C 1
ATOM 632 O O . ILE A 1 83 ? -1.370 -5.763 3.170 1.00 98.69 83 ILE A O 1
ATOM 636 N N . TYR A 1 84 ? 0.720 -5.213 3.798 1.00 98.62 84 TYR A N 1
ATOM 637 C CA . TYR A 1 84 ? 0.977 -4.281 2.706 1.00 98.62 84 TYR A CA 1
ATOM 638 C C . TYR A 1 84 ? 1.774 -4.945 1.582 1.00 98.62 84 TYR A C 1
ATOM 640 O O . TYR A 1 84 ? 2.898 -5.408 1.788 1.00 98.62 84 TYR A O 1
ATOM 648 N N . ALA A 1 85 ? 1.212 -4.947 0.371 1.00 97.50 85 ALA A N 1
ATOM 649 C CA . ALA A 1 85 ? 1.910 -5.404 -0.826 1.00 97.50 85 ALA A CA 1
ATOM 650 C C . ALA A 1 85 ? 2.812 -4.294 -1.393 1.00 97.50 85 ALA A C 1
ATO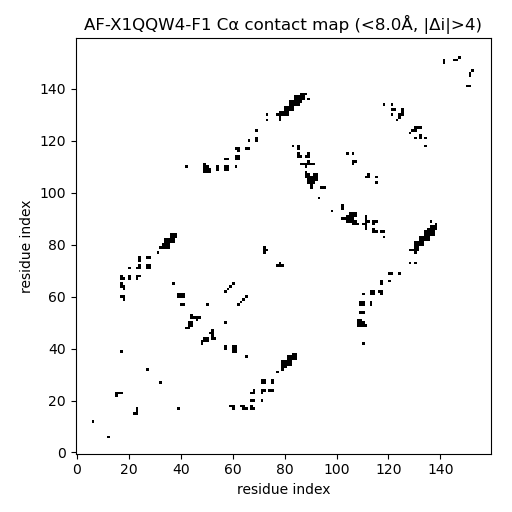M 652 O O . ALA A 1 85 ? 2.396 -3.484 -2.235 1.00 97.50 85 ALA A O 1
ATOM 653 N N . SER A 1 86 ? 4.064 -4.278 -0.937 1.00 97.12 86 SER A N 1
ATOM 654 C CA . SER A 1 86 ? 5.146 -3.502 -1.542 1.00 97.12 86 SER A CA 1
ATOM 655 C C . SER A 1 86 ? 5.723 -4.238 -2.764 1.00 97.12 86 SER A C 1
ATOM 657 O O . SER A 1 86 ? 5.064 -5.079 -3.376 1.00 97.12 86 SER A O 1
ATOM 659 N N . SER A 1 87 ? 6.938 -3.887 -3.179 1.00 95.31 87 SER A N 1
ATOM 660 C CA . SER A 1 87 ? 7.579 -4.398 -4.387 1.00 95.31 87 SER A CA 1
ATOM 661 C C . SER A 1 87 ? 9.090 -4.472 -4.218 1.00 95.31 87 SER A C 1
ATOM 663 O O . SER A 1 87 ? 9.675 -3.592 -3.597 1.00 95.31 87 SER A O 1
ATOM 665 N N . ALA A 1 88 ? 9.743 -5.431 -4.871 1.00 95.19 88 ALA A N 1
ATOM 666 C CA . ALA A 1 88 ? 11.200 -5.443 -5.016 1.00 95.19 88 ALA A CA 1
ATOM 667 C C . ALA A 1 88 ? 11.750 -4.178 -5.712 1.00 95.19 88 ALA A C 1
ATOM 669 O O . ALA A 1 88 ? 12.920 -3.841 -5.561 1.00 95.19 88 ALA A O 1
ATOM 670 N N . ALA A 1 89 ? 10.899 -3.422 -6.417 1.00 93.75 89 ALA A N 1
ATOM 671 C CA . ALA A 1 89 ? 11.255 -2.138 -7.025 1.00 93.75 89 ALA A CA 1
ATOM 672 C C . ALA A 1 89 ? 11.738 -1.076 -6.017 1.00 93.75 89 ALA A C 1
ATOM 674 O O . ALA A 1 89 ? 12.318 -0.076 -6.438 1.00 93.75 89 ALA A O 1
ATOM 675 N N . VAL A 1 90 ? 11.506 -1.268 -4.710 1.00 96.56 90 VAL A N 1
ATOM 676 C CA . VAL A 1 90 ? 12.037 -0.374 -3.668 1.00 96.56 90 VAL A CA 1
ATOM 677 C C . VAL A 1 90 ? 13.551 -0.492 -3.500 1.00 96.56 90 VAL A C 1
ATOM 679 O O . VAL A 1 90 ? 14.164 0.459 -3.031 1.00 96.56 90 VAL A O 1
ATOM 682 N N . TYR A 1 91 ? 14.151 -1.626 -3.877 1.00 96.44 91 TYR A N 1
ATOM 683 C CA . TYR A 1 91 ? 15.590 -1.853 -3.738 1.00 96.44 91 TYR A CA 1
ATOM 684 C C . TYR A 1 91 ? 16.399 -1.079 -4.781 1.00 96.44 91 TYR A C 1
ATOM 686 O O . TYR A 1 91 ? 17.395 -0.452 -4.437 1.00 96.44 91 TYR A O 1
ATOM 694 N N . GLY A 1 92 ? 15.938 -1.064 -6.035 1.00 92.75 92 GLY A N 1
ATOM 695 C CA . GLY A 1 92 ? 16.690 -0.492 -7.151 1.00 92.75 92 GLY A CA 1
ATOM 696 C C . GLY A 1 92 ? 17.709 -1.471 -7.728 1.00 92.75 92 GLY A C 1
ATOM 697 O O . GLY A 1 92 ? 17.374 -2.625 -7.992 1.00 92.75 92 GLY A O 1
ATOM 698 N N . GLU A 1 93 ? 18.928 -0.993 -7.973 1.00 93.56 93 GLU A N 1
ATOM 699 C CA . GLU A 1 93 ? 20.039 -1.840 -8.422 1.00 93.56 93 GLU A CA 1
ATOM 700 C C . GLU A 1 93 ? 20.583 -2.653 -7.236 1.00 93.56 93 GLU A C 1
ATOM 702 O O . GLU A 1 93 ? 20.855 -2.064 -6.189 1.00 93.56 93 GLU A O 1
ATOM 707 N N . PRO A 1 94 ? 20.728 -3.986 -7.363 1.00 93.25 94 PRO A N 1
ATOM 708 C CA . PRO A 1 94 ? 21.287 -4.802 -6.292 1.00 93.25 94 PRO A CA 1
ATOM 709 C C . PRO A 1 94 ? 22.758 -4.460 -6.036 1.00 93.25 94 PRO A C 1
ATOM 711 O O . PRO A 1 94 ? 23.579 -4.514 -6.949 1.00 93.25 94 PRO A O 1
ATO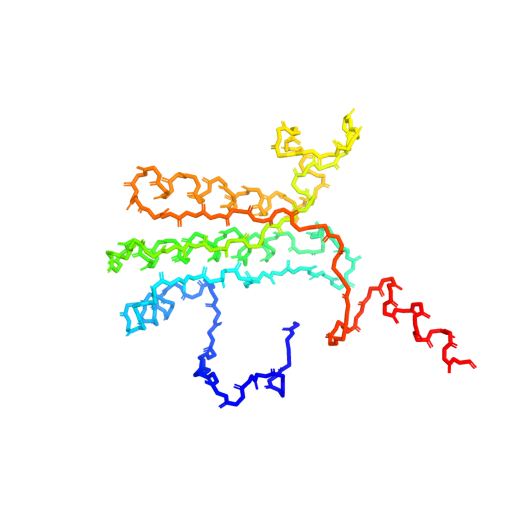M 714 N N . GLU A 1 95 ? 23.088 -4.163 -4.785 1.00 94.88 95 GLU A N 1
ATOM 715 C CA . GLU A 1 95 ? 24.463 -3.996 -4.305 1.00 94.88 95 GLU A CA 1
ATOM 716 C C . GLU A 1 95 ? 25.068 -5.346 -3.891 1.00 94.88 95 GLU A C 1
ATOM 718 O O . GLU A 1 95 ? 26.276 -5.550 -4.000 1.00 94.88 95 GLU A O 1
ATOM 723 N N . TYR A 1 96 ? 24.227 -6.294 -3.458 1.00 96.25 96 TYR A N 1
ATOM 724 C CA . TYR A 1 96 ? 24.619 -7.676 -3.186 1.00 96.25 96 TYR A CA 1
ATOM 725 C C . TYR A 1 96 ? 23.486 -8.670 -3.450 1.00 96.25 96 TYR A C 1
ATOM 727 O O . TYR A 1 96 ? 22.307 -8.321 -3.534 1.00 96.25 96 TYR A O 1
ATOM 735 N N . THR A 1 97 ? 23.865 -9.944 -3.559 1.00 94.56 97 THR A N 1
ATOM 736 C CA . THR A 1 97 ? 22.936 -11.065 -3.719 1.00 94.56 97 THR A CA 1
ATOM 737 C C . THR A 1 97 ? 23.297 -12.214 -2.773 1.00 94.56 97 THR A C 1
ATOM 739 O O . THR A 1 97 ? 24.488 -12.499 -2.632 1.00 94.56 97 THR A O 1
ATOM 742 N N . PRO A 1 98 ? 22.314 -12.929 -2.193 1.00 94.50 98 PRO A N 1
ATOM 743 C CA . PRO A 1 98 ? 20.870 -12.707 -2.326 1.00 94.50 98 PRO A CA 1
ATOM 744 C C . PRO A 1 98 ? 20.402 -11.413 -1.636 1.00 94.50 98 PRO A C 1
ATOM 746 O O . PRO A 1 98 ? 20.991 -10.990 -0.647 1.00 94.50 98 PRO A O 1
ATOM 749 N N . ILE A 1 99 ? 19.356 -10.781 -2.181 1.00 96.44 99 ILE A N 1
ATOM 750 C CA . ILE A 1 99 ? 18.760 -9.560 -1.613 1.00 96.44 99 ILE A CA 1
ATOM 751 C C . ILE A 1 99 ? 17.924 -9.950 -0.393 1.00 96.44 99 ILE A C 1
ATOM 753 O O . ILE A 1 99 ? 17.014 -10.771 -0.514 1.00 96.44 99 ILE A O 1
ATOM 757 N N . ASP A 1 100 ? 18.203 -9.333 0.751 1.00 96.12 100 ASP A N 1
ATOM 758 C CA . ASP A 1 100 ? 17.426 -9.463 1.985 1.00 96.12 100 ASP A CA 1
ATOM 759 C C . ASP A 1 100 ? 16.719 -8.136 2.344 1.00 96.12 100 ASP A C 1
ATOM 761 O O . ASP A 1 100 ? 16.771 -7.139 1.616 1.00 96.12 100 ASP A O 1
ATOM 765 N N . GLU A 1 101 ? 16.002 -8.089 3.465 1.00 96.00 101 GLU A N 1
ATOM 766 C CA . GLU A 1 101 ? 15.312 -6.877 3.921 1.00 96.00 101 GLU A CA 1
ATOM 767 C C . GLU A 1 101 ? 16.257 -5.781 4.435 1.00 96.00 101 GLU A C 1
ATOM 769 O O . GLU A 1 101 ? 15.828 -4.625 4.527 1.00 96.00 101 GLU A O 1
ATOM 774 N N . LYS A 1 102 ? 17.521 -6.119 4.736 1.00 95.88 102 LYS A N 1
ATOM 775 C CA . LYS A 1 102 ? 18.563 -5.169 5.162 1.00 95.88 102 LYS A CA 1
ATOM 776 C C . LYS A 1 102 ? 19.175 -4.410 3.986 1.00 95.88 102 LYS A C 1
ATOM 778 O O . LYS A 1 102 ? 19.797 -3.373 4.211 1.00 95.88 102 LYS A O 1
ATOM 783 N N . HIS A 1 103 ? 18.975 -4.895 2.762 1.00 97.19 103 HIS A N 1
ATOM 784 C CA . HIS A 1 103 ? 19.465 -4.244 1.556 1.00 97.19 103 HIS A CA 1
ATOM 785 C C . HIS A 1 103 ? 18.929 -2.803 1.457 1.00 97.19 103 HIS A C 1
ATOM 787 O O . HIS A 1 103 ? 17.743 -2.566 1.735 1.00 97.19 103 HIS A O 1
ATOM 793 N N . PRO A 1 104 ? 19.761 -1.829 1.043 1.00 97.00 104 PRO A N 1
ATOM 794 C CA . PRO A 1 104 ? 19.331 -0.446 0.889 1.00 97.00 104 PRO A CA 1
ATOM 795 C C . PRO A 1 104 ? 18.159 -0.311 -0.087 1.00 97.00 104 PRO A C 1
ATOM 797 O O . PRO A 1 104 ? 18.030 -1.060 -1.058 1.00 97.00 104 PRO A O 1
ATOM 800 N N . THR A 1 105 ? 17.292 0.663 0.184 1.00 97.75 105 THR A N 1
ATOM 801 C CA . THR A 1 105 ? 16.119 0.964 -0.642 1.00 97.75 105 THR A CA 1
ATOM 802 C C . THR A 1 105 ? 16.378 2.198 -1.504 1.00 97.75 105 THR A C 1
ATOM 804 O O . THR A 1 105 ? 16.110 3.316 -1.059 1.00 97.75 105 THR A O 1
ATOM 807 N N . ASN A 1 106 ? 16.888 1.992 -2.721 1.00 96.81 106 ASN A N 1
ATOM 808 C CA . ASN A 1 106 ? 17.272 3.041 -3.671 1.00 96.81 106 ASN A CA 1
ATOM 809 C C . ASN A 1 106 ? 16.463 2.930 -4.984 1.00 96.81 106 ASN A C 1
ATOM 811 O O . ASN A 1 106 ? 17.020 2.595 -6.034 1.00 96.81 106 ASN A O 1
ATOM 815 N N . PRO A 1 107 ? 15.137 3.181 -4.966 1.00 94.62 107 PRO A N 1
ATOM 816 C CA . PRO A 1 107 ? 14.270 2.939 -6.117 1.00 94.62 107 PRO A CA 1
ATOM 817 C C . PRO A 1 107 ? 14.687 3.759 -7.346 1.00 94.62 107 PRO A C 1
ATOM 819 O O . PRO A 1 107 ? 14.938 4.958 -7.262 1.00 94.62 107 PRO A O 1
ATOM 822 N N . LYS A 1 108 ? 14.677 3.121 -8.522 1.00 92.19 108 LYS A N 1
ATOM 823 C CA . LYS A 1 108 ? 15.029 3.734 -9.821 1.00 92.19 108 LYS A CA 1
ATOM 824 C C . LYS A 1 108 ? 13.804 4.144 -10.647 1.00 92.19 108 LYS A C 1
ATOM 826 O O . LYS A 1 108 ? 13.885 4.308 -11.863 1.00 92.19 108 LYS A O 1
ATOM 831 N N . SER A 1 109 ? 12.634 4.219 -10.016 1.00 90.69 109 SER A N 1
ATOM 832 C CA . SER A 1 109 ? 11.373 4.455 -10.713 1.00 90.69 109 SER A CA 1
ATOM 833 C C . SER A 1 109 ? 10.338 5.160 -9.835 1.00 90.69 109 SER A C 1
ATOM 835 O O . SER A 1 109 ? 10.299 4.898 -8.628 1.00 90.69 109 SER A O 1
ATOM 837 N N . PRO A 1 110 ? 9.460 6.001 -10.419 1.00 92.12 110 PRO A N 1
ATOM 838 C CA . PRO A 1 110 ? 8.310 6.568 -9.713 1.00 92.12 110 PRO A CA 1
ATOM 839 C C . PRO A 1 110 ? 7.463 5.515 -8.989 1.00 92.12 110 PRO A C 1
ATOM 841 O O . PRO A 1 110 ? 7.079 5.708 -7.834 1.00 92.12 110 PRO A O 1
ATOM 844 N N . TYR A 1 111 ? 7.243 4.355 -9.618 1.00 91.81 111 TYR A N 1
ATOM 845 C CA . TYR A 1 111 ? 6.546 3.237 -8.982 1.00 91.81 111 TYR A CA 1
ATOM 846 C C . TYR A 1 111 ? 7.263 2.760 -7.707 1.00 91.81 111 TYR A C 1
ATOM 848 O O . TYR A 1 111 ? 6.634 2.661 -6.651 1.00 91.81 111 TYR A O 1
ATOM 856 N N . GLY A 1 112 ? 8.578 2.517 -7.772 1.00 94.31 112 GLY A N 1
ATOM 857 C CA . GLY A 1 112 ? 9.383 2.111 -6.616 1.00 94.31 112 GLY A CA 1
ATOM 858 C C . GLY A 1 112 ? 9.366 3.152 -5.494 1.00 94.31 112 GLY A C 1
ATOM 859 O O . GLY A 1 112 ? 9.168 2.793 -4.334 1.00 94.31 112 GLY A O 1
ATOM 860 N N . VAL A 1 113 ? 9.472 4.440 -5.841 1.00 95.38 113 VAL A N 1
ATOM 861 C CA . VAL A 1 113 ? 9.349 5.558 -4.887 1.00 95.38 113 VAL A CA 1
ATOM 862 C C . VAL A 1 113 ? 7.987 5.532 -4.194 1.00 95.38 113 VAL A C 1
ATOM 864 O O . VAL A 1 113 ? 7.920 5.591 -2.968 1.00 95.38 113 VAL A O 1
ATOM 867 N N . SER A 1 114 ? 6.898 5.378 -4.953 1.00 95.38 114 SER A N 1
ATOM 868 C CA . SER A 1 114 ? 5.543 5.340 -4.391 1.00 95.38 114 SER A CA 1
ATOM 869 C C . SER A 1 114 ? 5.331 4.159 -3.434 1.00 95.38 114 SER A C 1
ATOM 871 O O . SER A 1 114 ? 4.687 4.306 -2.393 1.00 95.38 114 SER A O 1
ATOM 873 N N . LYS A 1 115 ? 5.922 2.994 -3.737 1.00 96.38 115 LYS A N 1
ATOM 874 C CA . LYS A 1 115 ? 5.858 1.813 -2.872 1.00 96.38 115 LYS A CA 1
ATOM 875 C C . LYS A 1 115 ? 6.650 2.007 -1.586 1.00 96.38 115 LYS A C 1
ATOM 877 O O . LYS A 1 115 ? 6.110 1.710 -0.519 1.00 96.38 115 LYS A O 1
ATOM 882 N N . LEU A 1 116 ? 7.859 2.564 -1.687 1.00 97.62 116 LEU A N 1
ATOM 883 C CA . LEU A 1 116 ? 8.703 2.885 -0.538 1.00 97.62 116 LEU A CA 1
ATOM 884 C C . LEU A 1 116 ? 8.046 3.929 0.375 1.00 97.62 116 LEU A C 1
ATOM 886 O O . LEU A 1 116 ? 8.094 3.774 1.592 1.00 97.62 116 LEU A O 1
ATOM 890 N N . ALA A 1 117 ? 7.374 4.941 -0.186 1.00 98.00 117 ALA A N 1
ATOM 891 C CA . ALA A 1 117 ? 6.586 5.898 0.595 1.00 98.00 117 ALA A CA 1
ATOM 892 C C . ALA A 1 117 ? 5.520 5.184 1.443 1.00 98.00 117 ALA A C 1
ATOM 894 O O . ALA A 1 117 ? 5.415 5.433 2.643 1.00 98.00 117 ALA A O 1
ATOM 895 N N . GLY A 1 118 ? 4.800 4.224 0.851 1.00 98.00 118 GLY A N 1
ATOM 896 C CA . GLY A 1 118 ? 3.875 3.358 1.583 1.00 98.00 118 GLY A CA 1
ATOM 897 C C . GLY A 1 118 ? 4.544 2.590 2.730 1.00 98.00 118 GLY A C 1
ATOM 898 O O . GLY A 1 118 ? 4.010 2.587 3.835 1.00 98.00 118 GLY A O 1
ATOM 899 N N . GLU A 1 119 ? 5.736 2.010 2.525 1.00 98.38 119 GLU A N 1
ATOM 900 C CA . GLU A 1 119 ? 6.480 1.335 3.608 1.00 98.38 119 GLU A CA 1
ATOM 901 C C . GLU A 1 119 ? 6.811 2.288 4.764 1.00 98.38 119 GLU A C 1
ATOM 903 O O . GLU A 1 119 ? 6.656 1.930 5.932 1.00 98.38 119 GLU A O 1
ATOM 908 N N . LYS A 1 120 ? 7.241 3.518 4.456 1.00 98.38 120 LYS A N 1
ATOM 909 C CA . LYS A 1 120 ? 7.561 4.517 5.484 1.00 98.38 120 LYS A CA 1
ATOM 910 C C . LYS A 1 120 ? 6.320 4.960 6.255 1.00 98.38 120 LYS A C 1
ATOM 912 O O . LYS A 1 120 ? 6.397 5.095 7.475 1.00 98.38 120 LYS A O 1
ATOM 917 N N . TYR A 1 121 ? 5.174 5.108 5.590 1.00 98.50 121 TYR A N 1
ATOM 918 C CA . TYR A 1 121 ? 3.918 5.388 6.286 1.00 98.50 121 TYR A CA 1
ATOM 919 C C . TYR A 1 121 ? 3.490 4.239 7.200 1.00 98.50 121 TYR A C 1
ATOM 921 O O . TYR A 1 121 ? 3.091 4.507 8.328 1.00 98.50 121 TYR A O 1
ATOM 929 N N . MET A 1 122 ? 3.640 2.979 6.778 1.00 98.31 122 MET A N 1
ATOM 930 C CA . MET A 1 122 ? 3.355 1.825 7.646 1.00 98.31 122 MET A CA 1
ATOM 931 C C . MET A 1 122 ? 4.173 1.886 8.946 1.00 98.31 122 MET A C 1
ATOM 933 O O . MET A 1 122 ? 3.621 1.692 10.025 1.00 98.31 122 MET A O 1
ATOM 937 N N . LEU A 1 123 ? 5.468 2.218 8.860 1.00 97.81 123 LEU A N 1
ATOM 938 C CA . LEU A 1 123 ? 6.339 2.354 10.035 1.00 97.81 123 LEU A CA 1
ATOM 939 C C . LEU A 1 123 ? 5.893 3.488 10.969 1.00 97.81 123 LEU A C 1
ATOM 941 O O . LEU A 1 123 ? 5.837 3.298 12.184 1.00 97.81 123 LEU A O 1
ATOM 945 N N . ILE A 1 124 ? 5.568 4.658 10.413 1.00 98.12 124 ILE A N 1
ATOM 946 C CA . ILE A 1 124 ? 5.141 5.818 11.207 1.00 98.12 124 ILE A CA 1
ATOM 947 C C . ILE A 1 124 ? 3.793 5.541 11.880 1.00 98.12 124 ILE A C 1
ATOM 949 O O . ILE A 1 124 ? 3.668 5.745 13.081 1.00 98.12 124 ILE A O 1
ATOM 953 N N . TYR A 1 125 ? 2.803 5.014 11.159 1.00 98.38 125 TYR A N 1
ATOM 954 C CA . TYR A 1 125 ? 1.490 4.703 11.739 1.00 98.38 125 TYR A CA 1
ATOM 955 C C . TYR A 1 125 ? 1.544 3.554 12.747 1.00 98.38 125 TYR A C 1
ATOM 957 O O . TYR A 1 125 ? 0.771 3.540 13.707 1.00 98.38 125 TYR A O 1
ATOM 965 N N . HIS A 1 126 ? 2.475 2.615 12.585 1.00 98.31 126 HIS A N 1
ATOM 966 C CA . HIS A 1 126 ? 2.737 1.629 13.623 1.00 98.31 126 HIS A CA 1
ATOM 967 C C . HIS A 1 126 ? 3.235 2.287 14.909 1.00 98.31 126 HIS A C 1
ATOM 969 O O . HIS A 1 126 ? 2.683 2.035 15.978 1.00 98.31 126 HIS A O 1
ATOM 975 N N . LYS A 1 127 ? 4.236 3.163 14.798 1.00 98.00 127 LYS A N 1
ATOM 976 C CA . LYS A 1 127 ? 4.845 3.835 15.947 1.00 98.00 127 LYS A CA 1
ATOM 977 C C . LYS A 1 127 ? 3.890 4.812 16.641 1.00 98.00 127 LYS A C 1
ATOM 979 O O . LYS A 1 127 ? 3.778 4.781 17.860 1.00 98.00 127 LYS A O 1
ATOM 984 N N . GLU A 1 128 ? 3.217 5.665 15.874 1.00 97.88 128 GLU A N 1
ATOM 985 C CA . GLU A 1 128 ? 2.446 6.797 16.403 1.00 97.88 128 GLU A CA 1
ATOM 986 C C . GLU A 1 128 ? 0.976 6.434 16.682 1.00 97.88 128 GLU A C 1
ATOM 988 O O . GLU A 1 128 ? 0.370 6.965 17.610 1.00 97.88 128 GLU A O 1
ATOM 993 N N . CYS A 1 129 ? 0.390 5.506 15.914 1.00 97.44 129 CYS A N 1
ATOM 994 C CA . CYS A 1 129 ? -1.022 5.119 16.048 1.00 97.44 129 CYS A CA 1
ATOM 995 C C . CYS A 1 129 ? -1.218 3.681 16.560 1.00 97.44 129 CYS A C 1
ATOM 997 O O . CYS A 1 129 ? -2.343 3.276 16.863 1.00 97.44 129 CYS A O 1
ATOM 999 N N . GLY A 1 130 ? -0.147 2.889 16.675 1.00 97.81 130 GLY A N 1
ATOM 1000 C CA . GLY A 1 130 ? -0.223 1.500 17.126 1.00 97.81 130 GLY A CA 1
ATOM 1001 C C . GLY A 1 130 ? -0.868 0.553 16.113 1.00 97.81 130 GLY A C 1
ATOM 1002 O O . GLY A 1 130 ? -1.398 -0.477 16.522 1.00 97.81 130 GLY A O 1
ATOM 1003 N N . ILE A 1 131 ? -0.858 0.891 14.818 1.00 98.44 131 ILE A N 1
ATOM 1004 C CA . ILE A 1 131 ? -1.394 0.037 13.746 1.00 98.44 131 ILE A CA 1
ATOM 1005 C C . ILE A 1 131 ? -0.315 -0.981 13.341 1.00 98.44 131 ILE A C 1
ATOM 1007 O O . ILE A 1 131 ? 0.689 -0.590 12.746 1.00 98.44 131 ILE A O 1
ATOM 1011 N N . PRO A 1 132 ? -0.444 -2.280 13.666 1.00 98.31 132 PRO A N 1
ATOM 1012 C CA . PRO A 1 132 ? 0.559 -3.267 13.289 1.00 98.31 132 PRO A CA 1
ATOM 1013 C C . PRO A 1 132 ? 0.566 -3.483 11.776 1.00 98.31 132 PRO A C 1
ATOM 1015 O O . PRO A 1 132 ? -0.489 -3.547 11.144 1.00 98.31 132 PRO A O 1
ATOM 1018 N N . ALA A 1 133 ? 1.757 -3.616 11.191 1.00 98.19 133 ALA A N 1
ATOM 1019 C CA . ALA A 1 133 ? 1.912 -3.802 9.756 1.00 98.19 133 ALA A CA 1
ATOM 1020 C C . ALA A 1 133 ? 3.000 -4.826 9.413 1.00 98.19 133 ALA A C 1
ATOM 1022 O O . ALA A 1 133 ? 4.048 -4.892 10.054 1.00 98.19 133 ALA A O 1
ATOM 1023 N N . THR A 1 134 ? 2.766 -5.590 8.348 1.00 98.44 134 THR A N 1
ATOM 1024 C CA . THR A 1 134 ? 3.764 -6.432 7.684 1.00 98.44 134 THR A CA 1
ATOM 1025 C C . THR A 1 134 ? 3.890 -5.983 6.239 1.00 98.44 134 THR A C 1
ATOM 1027 O O . THR A 1 134 ? 2.909 -5.954 5.496 1.00 98.44 134 THR A O 1
ATOM 1030 N N . VAL A 1 135 ? 5.111 -5.643 5.839 1.00 98.31 135 VAL A N 1
ATOM 1031 C CA . VAL A 1 135 ? 5.435 -5.213 4.480 1.00 98.31 135 VAL A CA 1
ATOM 1032 C C . VAL A 1 135 ? 5.977 -6.400 3.696 1.00 98.31 135 VAL A C 1
ATOM 1034 O O . VAL A 1 135 ? 6.939 -7.033 4.117 1.00 98.31 135 VAL A O 1
ATOM 1037 N N . LEU A 1 136 ? 5.382 -6.677 2.539 1.00 97.94 136 LEU A N 1
ATOM 1038 C CA . LEU A 1 136 ? 5.835 -7.721 1.625 1.00 97.94 136 LEU A CA 1
ATOM 1039 C C . LEU A 1 136 ? 6.488 -7.073 0.401 1.00 97.94 136 LEU A C 1
ATOM 1041 O O . LEU A 1 136 ? 5.796 -6.481 -0.427 1.00 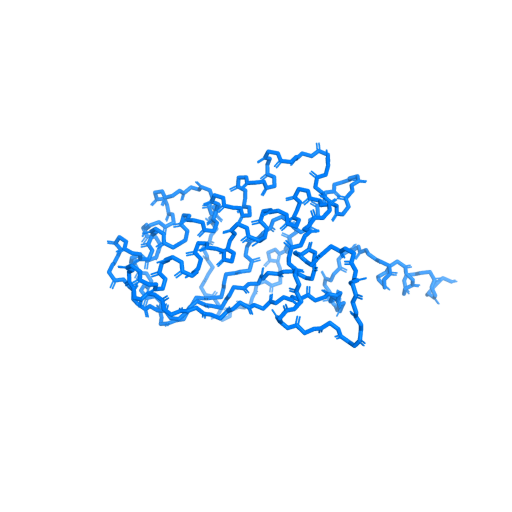97.94 136 LEU A O 1
ATOM 1045 N N . ARG A 1 137 ? 7.815 -7.181 0.265 1.00 97.00 137 ARG A N 1
ATOM 1046 C CA . ARG A 1 137 ? 8.555 -6.724 -0.927 1.00 97.00 137 ARG A CA 1
ATOM 1047 C C . ARG A 1 137 ? 8.504 -7.795 -2.009 1.00 97.00 137 ARG A C 1
ATOM 1049 O O . ARG A 1 137 ? 9.410 -8.602 -2.177 1.00 97.00 137 ARG A O 1
ATOM 1056 N N . ILE A 1 138 ? 7.380 -7.827 -2.715 1.00 94.50 138 ILE A N 1
ATOM 1057 C CA . ILE A 1 138 ? 7.081 -8.870 -3.692 1.00 94.50 138 ILE A CA 1
ATOM 1058 C C . ILE A 1 138 ? 7.910 -8.643 -4.968 1.00 94.50 138 ILE A C 1
ATOM 1060 O O . ILE A 1 138 ? 7.913 -7.548 -5.531 1.00 94.50 138 ILE A O 1
ATOM 1064 N N . PHE A 1 139 ? 8.613 -9.682 -5.423 1.00 91.69 139 PHE A N 1
ATOM 1065 C CA . PHE A 1 139 ? 9.333 -9.702 -6.702 1.00 91.69 139 PHE A CA 1
ATOM 1066 C C . PHE A 1 139 ? 8.351 -9.958 -7.864 1.00 91.69 139 PHE A C 1
ATOM 1068 O O . PHE A 1 139 ? 7.212 -9.491 -7.868 1.00 91.69 139 PHE A O 1
ATOM 1075 N N . ASN A 1 140 ? 8.769 -10.703 -8.883 1.00 88.12 140 ASN A N 1
ATOM 1076 C CA . ASN A 1 140 ? 7.925 -11.026 -10.021 1.00 88.12 140 ASN A CA 1
ATOM 1077 C C . ASN A 1 140 ? 6.926 -12.131 -9.656 1.00 88.12 140 ASN A C 1
ATOM 1079 O O . ASN A 1 140 ? 7.314 -13.268 -9.395 1.00 88.12 140 ASN A O 1
ATOM 1083 N N . VAL A 1 141 ? 5.635 -11.802 -9.690 1.00 88.44 141 VAL A N 1
ATOM 1084 C CA . VAL A 1 141 ? 4.538 -12.770 -9.551 1.00 88.44 141 VAL A CA 1
ATOM 1085 C C . VAL A 1 141 ? 3.974 -13.092 -10.927 1.00 88.44 141 VAL A C 1
ATOM 1087 O O . VAL A 1 141 ? 3.810 -12.209 -11.774 1.00 88.44 141 VAL A O 1
ATOM 1090 N N . TYR A 1 142 ? 3.640 -14.361 -11.138 1.00 89.31 142 TYR A N 1
ATOM 1091 C CA . TYR A 1 142 ? 2.943 -14.822 -12.328 1.00 89.31 142 TYR A CA 1
ATOM 1092 C C . TYR A 1 142 ? 1.876 -15.850 -11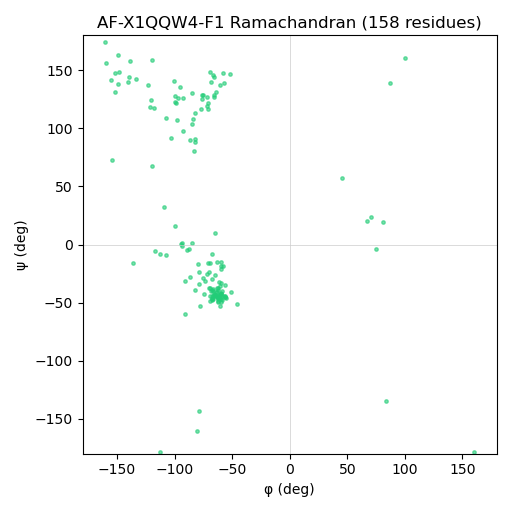.966 1.00 89.31 142 TYR A C 1
ATOM 1094 O O . TYR A 1 142 ? 1.935 -16.494 -10.919 1.00 89.31 142 TYR A O 1
ATOM 1102 N N . GLY A 1 143 ? 0.886 -16.003 -12.841 1.00 89.50 143 GLY A N 1
ATOM 1103 C CA . GLY A 1 143 ? -0.144 -17.020 -12.676 1.00 89.50 143 GLY A CA 1
ATOM 1104 C C . GLY A 1 143 ? -1.413 -16.736 -13.475 1.00 89.50 143 GLY A C 1
ATOM 1105 O O . GLY A 1 143 ? -1.500 -15.734 -14.196 1.00 89.50 143 GLY A O 1
ATOM 1106 N N . PRO A 1 144 ? -2.423 -17.615 -13.354 1.00 86.75 144 PRO A N 1
ATOM 1107 C CA . PRO A 1 144 ? -3.728 -17.399 -13.961 1.00 86.75 144 PRO A CA 1
ATOM 1108 C C . PRO A 1 144 ? -4.304 -16.023 -13.602 1.00 86.75 144 PRO A C 1
ATOM 1110 O O . PRO A 1 144 ? -4.128 -15.539 -12.487 1.00 86.75 144 PRO A O 1
ATOM 1113 N N . ARG A 1 145 ? -5.054 -15.422 -14.538 1.00 86.62 145 ARG A N 1
ATOM 1114 C CA . ARG A 1 145 ? -5.691 -14.087 -14.438 1.00 86.62 145 ARG A CA 1
ATOM 1115 C C . ARG A 1 145 ? -4.753 -12.885 -14.587 1.00 86.62 145 ARG A C 1
ATOM 1117 O O . ARG A 1 145 ? -5.252 -11.763 -14.662 1.00 86.62 145 ARG A O 1
ATOM 1124 N N . GLN A 1 146 ? -3.443 -13.089 -14.714 1.00 85.19 146 GLN A N 1
ATOM 1125 C CA . GLN A 1 146 ? -2.534 -12.038 -15.167 1.00 85.19 146 GLN A CA 1
ATOM 1126 C C . GLN A 1 146 ? -2.770 -11.785 -16.672 1.00 85.19 146 GLN A C 1
ATOM 1128 O O . GLN A 1 146 ? -2.680 -12.729 -17.453 1.00 85.19 146 GLN A O 1
ATOM 1133 N N . PRO A 1 147 ? -3.124 -10.563 -17.114 1.00 77.12 147 PRO A N 1
ATOM 1134 C CA . PRO A 1 147 ? -3.572 -10.343 -18.496 1.00 77.12 147 PRO A CA 1
ATOM 1135 C C . PRO A 1 147 ? -2.458 -9.911 -19.473 1.00 77.12 147 PRO A C 1
ATOM 1137 O O . PRO A 1 147 ? -2.749 -9.655 -20.639 1.00 77.12 147 PRO A O 1
ATOM 1140 N N . ARG A 1 148 ? -1.219 -9.753 -18.995 1.00 75.38 148 ARG A N 1
ATOM 1141 C CA . ARG A 1 148 ? -0.042 -9.171 -19.680 1.00 75.38 148 ARG A CA 1
ATOM 1142 C C . ARG A 1 148 ? 1.228 -9.640 -18.944 1.00 75.38 148 ARG A C 1
ATOM 1144 O O . ARG A 1 148 ? 1.070 -10.231 -17.885 1.00 75.38 148 ARG A O 1
ATOM 1151 N N . TYR A 1 149 ? 2.428 -9.331 -19.444 1.00 80.00 149 TYR A N 1
ATOM 1152 C CA . TYR A 1 149 ? 3.770 -9.571 -18.869 1.00 80.00 149 TYR A CA 1
ATOM 1153 C C . TYR A 1 149 ? 4.477 -10.787 -19.464 1.00 80.00 149 TYR A C 1
ATOM 1155 O O . TYR A 1 149 ? 3.846 -11.679 -20.020 1.00 80.00 149 TYR A O 1
ATOM 1163 N N . VAL A 1 150 ? 5.804 -10.821 -19.298 1.00 84.69 150 VAL A N 1
ATOM 1164 C CA . VAL A 1 150 ? 6.726 -11.762 -19.953 1.00 84.69 150 VAL A CA 1
ATOM 1165 C C . VAL A 1 150 ? 6.225 -13.205 -19.919 1.00 84.69 150 VAL A C 1
ATOM 1167 O O . VAL A 1 150 ? 6.133 -13.834 -20.968 1.00 84.69 150 VAL A O 1
ATOM 1170 N N . MET A 1 151 ? 5.838 -13.717 -18.746 1.00 86.00 151 MET A N 1
ATOM 1171 C CA . MET A 1 151 ? 5.362 -15.100 -18.623 1.00 86.00 151 MET A CA 1
ATOM 1172 C C . MET A 1 151 ? 4.039 -15.338 -19.358 1.00 86.00 151 MET A C 1
ATOM 1174 O O . MET A 1 151 ? 3.873 -16.364 -20.011 1.00 86.00 151 MET A O 1
ATOM 1178 N N . PHE A 1 152 ? 3.104 -14.389 -19.302 1.00 85.19 152 PHE A N 1
ATOM 1179 C CA . PHE A 1 152 ? 1.841 -14.480 -20.032 1.00 85.19 152 PHE A CA 1
ATOM 1180 C C . PHE A 1 152 ? 2.056 -14.435 -21.552 1.00 85.19 152 PHE A C 1
ATOM 1182 O O . PHE A 1 152 ? 1.482 -15.243 -22.286 1.00 85.19 152 PHE A O 1
ATOM 1189 N N . ASP A 1 153 ? 2.907 -13.522 -22.019 1.00 86.06 153 ASP A N 1
ATOM 1190 C CA . ASP A 1 153 ? 3.208 -13.338 -23.438 1.00 86.06 153 ASP A CA 1
ATOM 1191 C C . ASP A 1 153 ? 3.976 -14.542 -24.008 1.00 86.06 153 ASP A C 1
ATOM 1193 O O . ASP A 1 153 ? 3.673 -15.003 -25.111 1.00 86.06 153 ASP A O 1
ATOM 1197 N N . LEU A 1 154 ? 4.907 -15.109 -23.232 1.00 89.25 154 LEU A N 1
ATOM 1198 C CA . LEU A 1 154 ? 5.616 -16.347 -23.560 1.00 89.25 154 LEU A CA 1
ATOM 1199 C C . LEU A 1 154 ? 4.647 -17.526 -23.704 1.00 89.25 154 LEU A C 1
ATOM 1201 O O . LEU A 1 154 ? 4.628 -18.184 -24.743 1.00 89.25 154 LEU A O 1
ATOM 1205 N N . LEU A 1 155 ? 3.795 -17.760 -22.701 1.00 88.44 155 LEU A N 1
ATOM 1206 C CA . LEU A 1 155 ? 2.821 -18.857 -22.724 1.00 88.44 155 LEU A CA 1
ATOM 1207 C C . LEU A 1 155 ? 1.824 -18.736 -23.885 1.00 88.44 155 LEU A C 1
ATOM 1209 O O . LEU A 1 155 ? 1.373 -19.752 -24.410 1.00 88.44 155 LEU A O 1
ATOM 1213 N N . LYS A 1 156 ? 1.476 -17.514 -24.305 1.00 87.25 156 LYS A N 1
ATOM 1214 C CA . LYS A 1 156 ? 0.647 -17.287 -25.498 1.00 87.25 156 LYS A CA 1
ATOM 1215 C C . LYS A 1 156 ? 1.361 -17.647 -26.796 1.00 87.25 156 LYS A C 1
ATOM 1217 O O . LYS A 1 156 ? 0.716 -18.184 -27.690 1.00 87.25 156 LYS A O 1
ATOM 1222 N N . LYS A 1 157 ? 2.654 -17.334 -26.913 1.00 91.50 157 LYS A N 1
ATOM 1223 C CA . LYS A 1 157 ? 3.451 -17.648 -28.108 1.00 91.50 157 LYS A CA 1
ATOM 1224 C C . LYS A 1 157 ? 3.703 -19.146 -28.257 1.00 91.50 157 LYS A C 1
ATOM 1226 O O . LYS A 1 157 ? 3.625 -19.632 -29.369 1.00 91.50 157 LYS A O 1
ATOM 1231 N N . LEU A 1 158 ? 3.924 -19.866 -27.156 1.00 93.00 158 LEU A N 1
ATOM 1232 C CA . LEU A 1 158 ? 4.144 -21.322 -27.166 1.00 93.00 158 LEU A CA 1
ATOM 1233 C C . LEU A 1 158 ? 2.900 -22.146 -27.542 1.00 93.00 158 LEU A C 1
ATOM 1235 O O . LEU A 1 158 ? 3.015 -23.334 -27.815 1.00 93.00 158 LEU A O 1
ATOM 1239 N N . LYS A 1 159 ? 1.708 -21.543 -27.502 1.00 87.75 159 LYS A N 1
ATOM 1240 C CA . LYS A 1 159 ? 0.437 -22.187 -27.876 1.00 87.75 159 LYS A CA 1
ATOM 1241 C C . LYS A 1 159 ? 0.031 -21.936 -29.333 1.00 87.75 159 LYS A C 1
ATOM 1243 O O . LYS A 1 159 ? -1.059 -22.352 -29.718 1.00 87.75 159 LYS A O 1
ATOM 1248 N N . ARG A 1 160 ? 0.840 -21.190 -30.086 1.00 66.31 160 ARG A N 1
ATOM 1249 C CA . ARG A 1 160 ? 0.685 -20.984 -31.529 1.00 66.31 160 ARG A CA 1
ATOM 1250 C C . ARG A 1 160 ? 1.608 -21.938 -32.262 1.00 66.31 160 ARG A C 1
ATOM 1252 O O . ARG A 1 160 ? 1.176 -22.400 -33.334 1.00 66.31 160 ARG A O 1
#

InterPro domains:
  IPR016040 NAD(P)-binding domain [PF16363] (5-148)
  IPR036291 NAD(P)-binding domain superfamily [SSF51735] (6-154)

Mean predicted aligned error: 4.36 Å

Secondary structure (DSSP, 8-state):
---GGGS-TTSPP----TT-HHHHHHHHHHH--SEEEE-------SS-TTS-S-HHHHHIIIIIHHHHHHHHHHHTT--PEEEEEEEGGGT-S-SSSS--TTS----SSHHHHHHHHHHHHHHHHHHHH---EEEEEE-----TT--SSHHHHHHHHTT-

pLDDT: mean 92.03, std 10.15, range [49.94, 98.69]

Foldseek 3Di:
DDDPVPPDPPDDDDDDQLLPLVVLLVVCLVCVDQEAEAPWADCDDPPDSFCPVPLPVRLSGLQVSLLSNLVSCLVSLHQHEYEYEAALLQQPDFPDPPDDPPRHGDHPGSNSVSRVNSVVSQVVCCVPRVRHYDYDHDYDDDDPPPPDDDVVVVVVVVVD

Radius of gyration: 16.91 Å; Cα contacts (8 Å, |Δi|>4): 220; chains: 1; bounding box: 44×34×49 Å

Sequence (160 aa):
FGKRENVNKRADFVELDIKNYGALKNVVSRVSPKVVYHLAANATTKESAMGWSDPVSDYQINAIGTLNVLMAMADAGLKSHVIYASSAAVYGEPEYTPIDEKHPTNPKSPYGVSKLAGEKYMLIYHKECGIPATVLRIFNVYGPRQPRYVMFDLLKKLKR

Organism: NCBI:txid412755

Solvent-accessible surface area (backbone atoms only — not comparable to full-atom values): 9386 Å² total; per-residue (Å²): 134,90,57,78,89,71,59,58,91,89,55,91,84,77,94,76,60,55,68,42,46,71,65,45,28,54,49,44,51,73,64,60,59,71,60,43,78,50,73,82,59,67,82,70,51,99,84,31,87,38,27,75,82,49,43,65,61,38,34,43,38,30,25,50,13,43,47,35,52,54,50,25,32,54,77,57,70,45,57,36,40,32,42,35,65,42,38,45,47,24,34,41,76,80,89,60,81,84,79,59,90,83,54,67,73,52,42,83,29,55,47,16,47,19,37,44,50,32,54,53,49,46,54,48,41,26,74,76,67,55,26,45,67,46,81,39,63,44,68,93,83,85,60,91,90,56,92,60,56,71,69,48,54,48,58,55,58,77,73,109